Protein AF-A0A9P0GLI8-F1 (afdb_monomer_lite)

pLDDT: mean 77.98, std 15.15, range [47.25, 97.62]

Foldseek 3Di:
DPDPVNVVVVVVVVVVVVPPDDPDPQPQQPPLQWDDPFQFWIFGWDDDPNGIDTDDDIDGHPPQWTADSPDSDGTDHPCPPCPPPPPPD

Radius of gyration: 24.69 Å; chains: 1; bounding box: 42×48×77 Å

Structure (mmCIF, N/CA/C/O backbone):
data_AF-A0A9P0GLI8-F1
#
_entry.id   AF-A0A9P0GLI8-F1
#
loop_
_atom_site.group_PDB
_atom_site.id
_atom_site.type_symbol
_atom_site.label_atom_id
_atom_site.label_alt_id
_atom_site.label_comp_id
_atom_site.label_asym_id
_atom_site.label_entity_id
_atom_site.label_seq_id
_atom_site.pdbx_PDB_ins_code
_atom_site.Cartn_x
_atom_site.Cartn_y
_atom_site.Cartn_z
_atom_site.occupancy
_atom_site.B_iso_or_equiv
_atom_site.auth_seq_id
_atom_site.auth_comp_id
_atom_site.auth_asym_id
_atom_site.auth_atom_id
_atom_site.pdbx_PDB_model_num
ATOM 1 N N . MET A 1 1 ? -11.425 -28.433 49.516 1.00 56.78 1 MET A N 1
ATOM 2 C CA . MET A 1 1 ? -12.424 -27.342 49.569 1.00 56.78 1 MET A CA 1
ATOM 3 C C . MET A 1 1 ? -11.858 -26.143 48.831 1.00 56.78 1 MET A C 1
ATOM 5 O O . MET A 1 1 ? -11.030 -25.436 49.391 1.00 56.78 1 MET A O 1
ATOM 9 N N . VAL A 1 2 ? -12.219 -25.956 47.559 1.00 55.12 2 VAL A N 1
ATOM 10 C CA . VAL A 1 2 ? -11.863 -24.722 46.841 1.00 55.12 2 VAL A CA 1
ATOM 11 C C . VAL A 1 2 ? -12.768 -23.623 47.383 1.00 55.12 2 VAL A C 1
ATOM 13 O O . VAL A 1 2 ? -13.985 -23.775 47.426 1.00 55.12 2 VAL A O 1
ATOM 16 N N . ASN A 1 3 ? -12.149 -22.571 47.902 1.00 67.81 3 ASN A N 1
ATOM 17 C CA . ASN A 1 3 ? -12.828 -21.510 48.626 1.00 67.81 3 ASN A CA 1
ATOM 18 C C . ASN A 1 3 ? -13.673 -20.694 47.633 1.00 67.81 3 ASN A C 1
ATOM 20 O O . ASN A 1 3 ? -13.142 -20.232 46.626 1.00 67.81 3 ASN A O 1
ATOM 24 N N . GLU A 1 4 ? -14.966 -20.501 47.898 1.00 70.38 4 GLU A N 1
ATOM 25 C CA . GLU A 1 4 ? -15.919 -19.876 46.959 1.00 70.38 4 GLU A CA 1
ATOM 26 C C . GLU A 1 4 ? -15.465 -18.474 46.493 1.00 70.38 4 GLU A C 1
ATOM 28 O O . GLU A 1 4 ? -15.750 -18.033 45.379 1.00 70.38 4 GLU A O 1
ATOM 33 N N . LYS A 1 5 ? -14.680 -17.790 47.336 1.00 66.06 5 LYS A N 1
ATOM 34 C CA . LYS A 1 5 ? -14.045 -16.501 47.032 1.00 66.06 5 LYS A CA 1
ATOM 35 C C . LYS A 1 5 ? -12.938 -16.610 45.978 1.00 66.06 5 LYS A C 1
ATOM 37 O O . LYS A 1 5 ? -12.821 -15.732 45.132 1.00 66.06 5 LYS A O 1
ATOM 42 N N . VAL A 1 6 ? -12.158 -17.691 46.001 1.00 72.75 6 VAL A N 1
ATOM 43 C CA . VAL A 1 6 ? -11.060 -17.939 45.052 1.00 72.75 6 VAL A CA 1
ATOM 44 C C . VAL A 1 6 ? -11.627 -18.222 43.663 1.00 72.75 6 VAL A C 1
ATOM 46 O O . VAL A 1 6 ? -11.130 -17.681 42.681 1.00 72.75 6 VAL A O 1
ATOM 49 N N . THR A 1 7 ? -12.732 -18.967 43.576 1.00 71.56 7 THR A N 1
ATOM 50 C CA . THR A 1 7 ? -13.404 -19.265 42.302 1.00 71.56 7 THR A CA 1
ATOM 51 C C . THR A 1 7 ? -13.905 -17.999 41.602 1.00 71.56 7 THR A C 1
ATOM 53 O O . THR A 1 7 ? -13.736 -17.849 40.393 1.00 71.56 7 THR A O 1
ATOM 56 N N . LYS A 1 8 ? -14.470 -17.049 42.361 1.00 72.88 8 LYS A N 1
ATOM 57 C CA . LYS A 1 8 ? -14.947 -15.764 41.821 1.00 72.88 8 LYS A CA 1
ATOM 58 C C . LYS A 1 8 ? -13.794 -14.887 41.324 1.00 72.88 8 LYS A C 1
ATOM 60 O O . LYS A 1 8 ? -13.906 -14.295 40.257 1.00 72.88 8 LYS A O 1
ATOM 65 N N . ILE A 1 9 ? -12.671 -14.858 42.045 1.00 76.25 9 ILE A N 1
ATOM 66 C CA . ILE A 1 9 ? -11.473 -14.100 41.642 1.00 76.25 9 ILE A CA 1
ATOM 67 C C . ILE A 1 9 ? -10.885 -14.648 40.334 1.00 76.25 9 ILE A C 1
ATOM 69 O O . ILE A 1 9 ? -10.560 -13.875 39.435 1.00 76.25 9 ILE A O 1
ATOM 73 N N . VAL A 1 10 ? -10.799 -15.974 40.196 1.00 76.06 10 VAL A N 1
ATOM 74 C CA . VAL A 1 10 ? -10.262 -16.625 38.988 1.00 76.06 10 VAL A CA 1
ATOM 75 C C . VAL A 1 10 ? -11.132 -16.341 37.759 1.00 76.06 10 VAL A C 1
ATOM 77 O O . VAL A 1 10 ? -10.599 -16.066 36.685 1.00 76.06 10 VAL A O 1
ATOM 80 N N . LEU A 1 11 ? -12.460 -16.340 37.914 1.00 75.12 11 LEU A N 1
ATOM 81 C CA . LEU A 1 11 ? -13.391 -16.017 36.827 1.00 75.12 11 LEU A CA 1
ATOM 82 C C . LEU A 1 11 ? -13.284 -14.559 36.368 1.00 75.12 11 LEU A C 1
ATOM 84 O O . LEU A 1 11 ? -13.272 -14.304 35.165 1.00 75.12 11 LEU A O 1
ATOM 88 N N . VAL A 1 12 ? -13.164 -13.615 37.306 1.00 76.94 12 VAL A N 1
ATOM 89 C CA . VAL A 1 12 ? -12.994 -12.188 36.982 1.00 76.94 12 VAL A CA 1
ATOM 90 C C . VAL A 1 12 ? -11.677 -11.958 36.241 1.00 76.94 12 VAL A C 1
ATOM 92 O O . VAL A 1 12 ? -11.665 -11.271 35.223 1.00 76.94 12 VAL A O 1
ATOM 95 N N . LEU A 1 13 ? -10.585 -12.586 36.687 1.00 70.81 13 LEU A N 1
ATOM 96 C CA . LEU A 1 13 ? -9.290 -12.494 36.007 1.00 70.81 13 LEU A CA 1
ATOM 97 C C . LEU A 1 13 ? -9.334 -13.089 34.591 1.00 70.81 13 LEU A C 1
ATOM 99 O O . LEU A 1 13 ? -8.813 -12.470 33.667 1.00 70.81 13 LEU A O 1
ATOM 103 N N . CYS A 1 14 ? -10.002 -14.230 34.388 1.00 66.62 14 CYS A N 1
ATOM 104 C CA . CYS A 1 14 ? -10.166 -14.812 33.049 1.00 66.62 14 CYS A CA 1
ATOM 105 C C . CYS A 1 14 ? -10.949 -13.891 32.103 1.00 66.62 14 CYS A C 1
ATOM 107 O O . CYS A 1 14 ? -10.585 -13.764 30.936 1.00 66.62 14 CYS A O 1
ATOM 109 N N . PHE A 1 15 ? -11.991 -13.216 32.597 1.00 65.69 15 PHE A N 1
ATOM 110 C CA . PHE A 1 15 ? -12.764 -12.265 31.795 1.00 65.69 15 PHE A CA 1
ATOM 111 C C . PHE A 1 15 ? -11.937 -11.047 31.367 1.00 65.69 15 PHE A C 1
ATOM 113 O O . PHE A 1 15 ? -12.066 -10.593 30.234 1.00 65.69 15 PHE A O 1
ATOM 120 N N . VAL A 1 16 ? -11.059 -10.543 32.239 1.00 67.50 16 VAL A N 1
ATOM 121 C CA . VAL A 1 16 ? -10.189 -9.395 31.930 1.00 67.50 16 VAL A CA 1
ATOM 122 C C . VAL A 1 16 ? -9.155 -9.748 30.856 1.00 67.50 16 VAL A C 1
ATOM 124 O O . VAL A 1 16 ? -8.955 -8.962 29.934 1.00 67.50 16 VAL A O 1
ATOM 127 N N . VAL A 1 17 ? -8.550 -10.941 30.916 1.00 63.97 17 VAL A N 1
ATOM 128 C CA . VAL A 1 17 ? -7.545 -11.390 29.929 1.00 63.97 17 VAL A CA 1
ATOM 129 C C . VAL A 1 17 ? -8.158 -11.617 28.541 1.00 63.97 17 VAL A C 1
ATOM 131 O O . VAL A 1 17 ? -7.500 -11.381 27.532 1.00 63.97 17 VAL A O 1
ATOM 134 N N . LEU A 1 18 ? -9.429 -12.027 28.466 1.00 62.66 18 LEU A N 1
ATOM 135 C CA . LEU A 1 18 ? -10.136 -12.193 27.189 1.00 62.66 18 LEU A CA 1
ATOM 136 C C . LEU A 1 18 ? -10.571 -10.859 26.557 1.00 62.66 18 LEU A C 1
ATOM 138 O O . LEU A 1 18 ? -10.795 -10.809 25.350 1.00 62.66 18 LEU A O 1
ATOM 142 N N . PHE A 1 19 ? -10.688 -9.789 27.348 1.00 60.84 19 PHE A N 1
ATOM 143 C CA . PHE A 1 19 ? -11.149 -8.474 26.886 1.00 60.84 19 PHE A CA 1
ATOM 144 C C . PHE A 1 19 ? -10.028 -7.497 26.522 1.00 60.84 19 PHE A C 1
ATOM 146 O O . PHE A 1 19 ? -10.309 -6.463 25.913 1.00 60.84 19 PHE A O 1
ATOM 153 N N . THR A 1 20 ? -8.767 -7.793 26.849 1.00 61.16 20 THR A N 1
ATOM 154 C CA . THR A 1 20 ? -7.625 -7.024 26.334 1.00 61.16 20 THR A CA 1
ATOM 155 C C . THR A 1 20 ? -7.445 -7.349 24.856 1.00 61.16 20 THR A C 1
ATOM 157 O O . THR A 1 20 ? -6.746 -8.286 24.476 1.00 61.16 20 THR A O 1
ATOM 160 N N . GLY A 1 21 ? -8.202 -6.602 24.056 1.00 57.03 21 GLY A N 1
ATOM 161 C CA . GLY A 1 21 ? -8.423 -6.793 22.639 1.00 57.03 21 GLY A CA 1
ATOM 162 C C . GLY A 1 21 ? -7.154 -6.840 21.803 1.00 57.03 21 GLY A C 1
ATOM 163 O O . GLY A 1 21 ? -6.114 -6.263 22.120 1.00 57.03 21 GLY A O 1
ATOM 164 N N . SER A 1 22 ? -7.296 -7.531 20.679 1.00 58.72 22 SER A N 1
ATOM 165 C CA . SER A 1 22 ? -6.393 -7.470 19.545 1.00 58.72 22 SER A CA 1
ATOM 166 C C . SER A 1 22 ? -6.145 -6.010 19.164 1.00 58.72 22 SER A C 1
ATOM 168 O O . SER A 1 22 ? -7.010 -5.371 18.562 1.00 58.72 22 SER A O 1
ATOM 170 N N . ASN A 1 23 ? -4.963 -5.489 19.492 1.00 55.78 23 ASN A N 1
ATOM 171 C CA . ASN A 1 23 ? -4.440 -4.279 18.873 1.00 55.78 23 ASN A CA 1
ATOM 172 C C . ASN A 1 23 ? -4.198 -4.609 17.396 1.00 55.78 23 ASN A C 1
ATOM 174 O O . ASN A 1 23 ? -3.122 -5.076 17.023 1.00 55.78 23 ASN A O 1
ATOM 178 N N . GLY A 1 24 ? -5.234 -4.463 16.564 1.00 54.78 24 GLY A N 1
ATOM 179 C CA . GLY A 1 24 ? -5.065 -4.457 15.119 1.00 54.78 24 GLY A CA 1
ATOM 180 C C . GLY A 1 24 ? -4.046 -3.374 14.796 1.00 54.78 24 GLY A C 1
ATOM 181 O O . GLY A 1 24 ? -4.186 -2.249 15.268 1.00 54.78 24 GLY A O 1
ATOM 182 N N . MET A 1 25 ? -2.983 -3.738 14.083 1.00 53.06 25 MET A N 1
ATOM 183 C CA . MET A 1 25 ? -1.955 -2.791 13.676 1.00 53.06 25 MET A CA 1
ATOM 184 C C . MET A 1 25 ? -2.631 -1.707 12.833 1.00 53.06 25 MET A C 1
ATOM 186 O O . MET A 1 25 ? -3.053 -1.963 11.707 1.00 53.06 25 MET A O 1
ATOM 190 N N . GLU A 1 26 ? -2.807 -0.521 13.415 1.00 56.06 26 GLU A N 1
ATOM 191 C CA . GLU A 1 26 ? -3.385 0.633 12.736 1.00 56.06 26 GLU A CA 1
ATOM 192 C C . GLU A 1 26 ? -2.314 1.191 11.796 1.00 56.06 26 GLU A C 1
ATOM 194 O O . GLU A 1 26 ? -1.552 2.092 12.140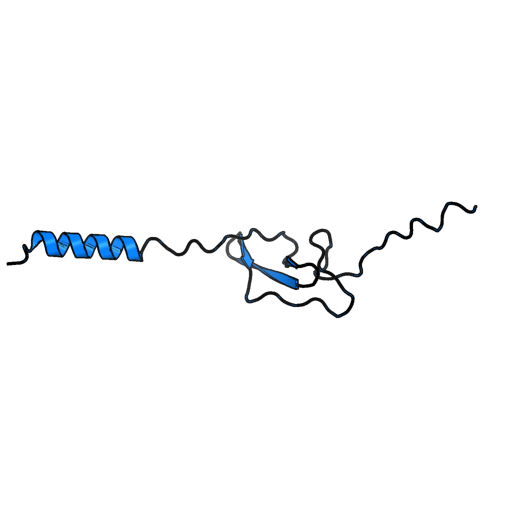 1.00 56.06 26 GLU A O 1
ATOM 199 N N . ILE A 1 27 ? -2.186 0.576 10.620 1.00 61.91 27 ILE A N 1
ATOM 200 C CA . ILE A 1 27 ? -1.373 1.124 9.540 1.00 61.91 27 ILE A CA 1
ATOM 201 C C . ILE A 1 27 ? -2.180 2.283 8.961 1.00 61.91 27 ILE A C 1
ATOM 203 O O . ILE A 1 27 ? -3.172 2.074 8.265 1.00 61.91 27 ILE A O 1
ATOM 207 N N . SER A 1 28 ? -1.776 3.506 9.305 1.00 64.31 28 SER A N 1
ATOM 208 C CA . SER A 1 28 ? -2.334 4.721 8.720 1.00 64.31 28 SER A CA 1
ATOM 209 C C . SER A 1 28 ? -1.976 4.746 7.239 1.00 64.31 28 SER A C 1
ATOM 211 O O . SER A 1 28 ? -0.858 5.110 6.882 1.00 64.31 28 SER A O 1
ATOM 213 N N . CYS A 1 29 ? -2.901 4.341 6.371 1.00 72.44 29 CYS A N 1
ATOM 214 C CA . CYS A 1 29 ? -2.701 4.532 4.940 1.00 72.44 29 CYS A CA 1
ATOM 215 C C . CYS A 1 29 ? -2.699 6.023 4.592 1.00 72.44 29 CYS A C 1
ATOM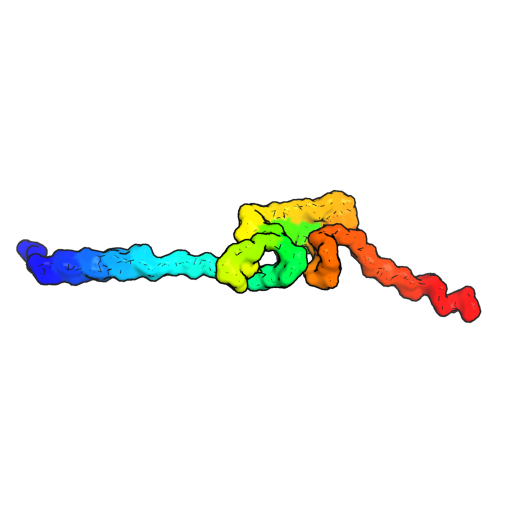 217 O O . CYS A 1 29 ? -3.332 6.831 5.280 1.00 72.44 29 CYS A O 1
ATOM 219 N N . SER A 1 30 ? -2.028 6.372 3.494 1.00 68.25 30 SER A N 1
ATOM 220 C CA . SER A 1 30 ? -2.185 7.695 2.892 1.00 68.25 30 SER A CA 1
ATOM 221 C C . SER A 1 30 ? -3.614 7.860 2.365 1.00 68.25 30 SER A C 1
ATOM 223 O O . SER A 1 30 ? -4.285 6.896 1.988 1.00 68.25 30 SER A O 1
ATOM 225 N N . ASP A 1 31 ? -4.046 9.109 2.264 1.00 77.88 31 ASP A N 1
ATOM 226 C CA . ASP A 1 31 ? -5.236 9.585 1.544 1.00 77.88 31 ASP A CA 1
ATOM 227 C C . ASP A 1 31 ? -5.370 9.096 0.086 1.00 77.88 31 ASP A C 1
ATOM 229 O O . ASP A 1 31 ? -6.436 9.207 -0.514 1.00 77.88 31 ASP A O 1
ATOM 233 N N . LYS A 1 32 ? -4.311 8.502 -0.466 1.00 84.38 32 LYS A N 1
ATOM 234 C CA . LYS A 1 32 ? -4.237 7.905 -1.804 1.00 84.38 32 LYS A CA 1
ATOM 235 C C . LYS A 1 32 ? -5.014 6.596 -1.958 1.00 84.38 32 LYS A C 1
ATOM 237 O O . LYS A 1 32 ? -5.255 6.162 -3.078 1.00 84.38 32 LYS A O 1
ATOM 242 N N . GLY A 1 33 ? -5.400 5.949 -0.856 1.00 88.38 33 GLY A N 1
ATOM 243 C CA . GLY A 1 33 ? -6.169 4.698 -0.901 1.00 88.38 33 GLY A CA 1
ATOM 244 C C . GLY A 1 33 ? -5.332 3.431 -1.116 1.00 88.38 33 GLY A C 1
ATOM 245 O O . GLY A 1 33 ? -5.901 2.353 -1.287 1.00 88.38 33 GLY A O 1
ATOM 246 N N . PHE A 1 34 ? -4.004 3.522 -1.045 1.00 91.56 34 PHE A N 1
ATOM 247 C CA . PHE A 1 34 ? -3.094 2.376 -1.045 1.00 91.56 34 PHE A CA 1
ATOM 248 C C . PHE A 1 34 ? -1.825 2.666 -0.228 1.00 91.56 34 PHE A C 1
ATOM 250 O O . PHE A 1 34 ? -1.563 3.814 0.137 1.00 91.56 34 PHE A O 1
ATOM 257 N N . ILE A 1 35 ? -1.061 1.615 0.076 1.00 92.00 35 ILE A N 1
ATOM 258 C CA . ILE A 1 35 ? 0.286 1.703 0.660 1.00 92.00 35 ILE A CA 1
ATOM 259 C C . ILE A 1 35 ? 1.157 0.553 0.153 1.00 92.00 35 ILE A C 1
ATOM 261 O O . ILE A 1 35 ? 0.692 -0.591 0.061 1.00 92.00 35 ILE A O 1
ATOM 265 N N . CYS A 1 36 ? 2.417 0.827 -0.157 1.00 92.81 36 CYS A N 1
ATOM 266 C CA . CYS A 1 36 ? 3.369 -0.190 -0.568 1.00 92.81 36 CYS A CA 1
ATOM 267 C C . CYS A 1 36 ? 3.725 -1.124 0.591 1.00 92.81 36 CYS A C 1
ATOM 269 O O . CYS A 1 36 ? 4.041 -0.714 1.705 1.00 92.81 36 CYS A O 1
ATOM 271 N N . PHE A 1 37 ? 3.678 -2.425 0.313 1.00 93.00 37 PHE A N 1
ATOM 272 C CA . PHE A 1 37 ? 4.164 -3.471 1.210 1.00 93.00 37 PHE A CA 1
ATOM 273 C C . PHE A 1 37 ? 5.574 -3.924 0.813 1.00 93.00 37 PHE A C 1
ATOM 275 O O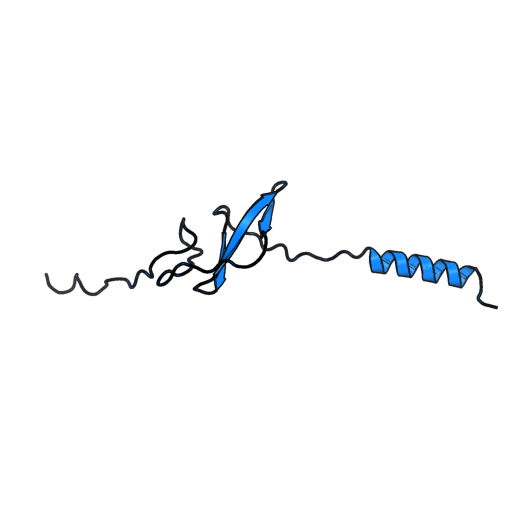 . PHE A 1 37 ? 6.414 -4.182 1.671 1.00 93.00 37 PHE A O 1
ATOM 282 N N . THR A 1 38 ? 5.827 -4.015 -0.493 1.00 94.94 38 THR A N 1
ATOM 283 C CA . THR A 1 38 ? 7.138 -4.278 -1.110 1.00 94.94 38 THR A CA 1
ATOM 284 C C . THR A 1 38 ? 7.202 -3.553 -2.457 1.00 94.94 38 THR A C 1
ATOM 286 O O . THR A 1 38 ? 6.164 -3.113 -2.945 1.00 94.94 38 THR A O 1
ATOM 289 N N . ASP A 1 39 ? 8.360 -3.534 -3.121 1.00 95.00 39 ASP A N 1
ATOM 290 C CA . ASP A 1 39 ? 8.524 -2.975 -4.475 1.00 95.00 39 ASP A CA 1
ATOM 291 C C . ASP A 1 39 ? 7.508 -3.489 -5.506 1.00 95.00 39 ASP A C 1
ATOM 293 O O . ASP A 1 39 ? 7.265 -2.815 -6.496 1.00 95.00 39 ASP A O 1
ATOM 297 N N . THR A 1 40 ? 6.922 -4.674 -5.320 1.00 96.50 40 THR A N 1
ATOM 298 C CA . THR A 1 40 ? 5.954 -5.251 -6.269 1.00 96.50 40 THR A CA 1
ATOM 299 C C . THR A 1 40 ? 4.600 -5.537 -5.642 1.00 96.50 40 THR A C 1
ATOM 301 O O . THR A 1 40 ? 3.764 -6.157 -6.289 1.00 96.50 40 THR A O 1
ATOM 304 N N . LYS A 1 41 ? 4.359 -5.132 -4.389 1.00 96.75 41 LYS A N 1
ATOM 305 C CA . LYS A 1 41 ? 3.096 -5.425 -3.698 1.00 96.75 41 LYS A CA 1
ATOM 306 C C . LYS A 1 41 ? 2.586 -4.240 -2.916 1.00 96.75 41 LYS A C 1
ATOM 308 O O . LYS A 1 41 ? 3.362 -3.580 -2.230 1.00 96.75 41 LYS A O 1
ATOM 313 N N . PHE A 1 42 ? 1.274 -4.073 -2.902 1.00 94.62 42 PHE A N 1
ATOM 314 C CA . PHE A 1 42 ? 0.599 -3.001 -2.182 1.00 94.62 42 PHE A CA 1
ATOM 315 C C . PHE A 1 42 ? -0.627 -3.517 -1.434 1.00 94.62 42 PHE A C 1
ATOM 317 O O . PHE A 1 42 ? -1.221 -4.538 -1.786 1.00 94.62 42 PHE A O 1
ATOM 324 N N . TYR A 1 43 ? -1.015 -2.806 -0.385 1.00 93.56 43 TYR A N 1
ATOM 325 C CA . TYR A 1 43 ? -2.320 -2.955 0.241 1.00 93.56 43 TYR A CA 1
ATOM 326 C C . TYR A 1 43 ? -3.273 -1.906 -0.300 1.00 93.56 43 TYR A C 1
ATOM 328 O O . TYR A 1 43 ? -2.886 -0.758 -0.502 1.00 93.56 43 TYR A O 1
ATOM 336 N N . GLN A 1 44 ? -4.537 -2.291 -0.454 1.00 91.31 44 GLN A N 1
ATOM 337 C CA . GLN A 1 44 ? -5.601 -1.345 -0.745 1.00 91.31 44 GLN A CA 1
ATOM 338 C C . GLN A 1 44 ? -6.261 -0.893 0.550 1.00 91.31 44 GLN A C 1
ATOM 340 O O . GLN A 1 44 ? -6.508 -1.694 1.459 1.00 91.31 44 GLN A O 1
ATOM 345 N N . CYS A 1 45 ? -6.541 0.398 0.621 1.00 88.56 45 CYS A N 1
ATOM 346 C CA . CYS A 1 45 ? -7.054 1.044 1.807 1.00 88.56 45 CYS A CA 1
ATOM 347 C C . CYS A 1 45 ? -8.439 1.613 1.549 1.00 88.56 45 CYS A C 1
ATOM 349 O O . CYS A 1 45 ? -8.723 2.169 0.491 1.00 88.56 45 CYS A O 1
ATOM 351 N N . VAL A 1 46 ? -9.305 1.500 2.551 1.00 86.94 46 VAL A N 1
ATOM 352 C CA . VAL A 1 46 ? -10.638 2.098 2.521 1.00 86.94 46 VAL A CA 1
ATOM 353 C C . VAL A 1 46 ? -10.828 3.020 3.702 1.00 86.94 46 VAL A C 1
ATOM 355 O O . VAL A 1 46 ? -10.350 2.761 4.807 1.00 86.94 46 VAL A O 1
ATOM 358 N N . HIS A 1 47 ? -11.559 4.098 3.458 1.00 85.81 47 HIS A N 1
ATOM 359 C CA . HIS A 1 47 ? -11.961 5.013 4.504 1.00 85.81 47 HIS A CA 1
ATOM 360 C C . HIS A 1 47 ? -13.178 4.444 5.246 1.00 85.81 47 HIS A C 1
ATOM 362 O O . HIS A 1 47 ? -14.248 4.268 4.662 1.00 85.81 47 HIS A O 1
ATOM 368 N N . ASN A 1 48 ? -13.016 4.152 6.535 1.00 82.50 48 ASN A N 1
ATOM 369 C CA . ASN A 1 48 ? -14.064 3.643 7.409 1.00 82.50 48 ASN A CA 1
ATOM 370 C C . ASN A 1 48 ? -14.073 4.436 8.724 1.00 82.50 48 ASN A C 1
ATOM 372 O O . ASN A 1 48 ? -13.089 4.443 9.461 1.00 82.50 48 ASN A O 1
ATOM 376 N N . ASN A 1 49 ? -15.189 5.109 9.020 1.00 84.44 49 ASN A N 1
ATOM 377 C CA . ASN A 1 49 ? -15.394 5.883 10.252 1.00 84.44 49 ASN A CA 1
ATOM 378 C C . ASN A 1 49 ? -14.27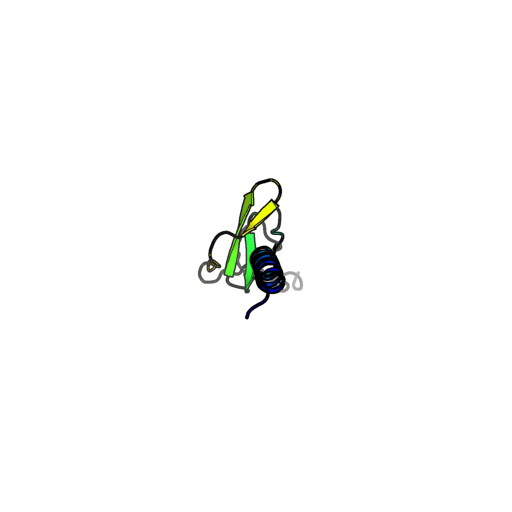6 6.900 10.573 1.00 84.44 49 ASN A C 1
ATOM 380 O O . ASN A 1 49 ? -13.858 7.021 11.723 1.00 84.44 49 ASN A O 1
ATOM 384 N N . GLY A 1 50 ? -13.783 7.636 9.570 1.00 81.75 50 GLY A N 1
ATOM 385 C CA . GLY A 1 50 ? -12.749 8.662 9.775 1.00 81.75 50 GLY A CA 1
ATOM 386 C C . GLY A 1 50 ? -11.313 8.128 9.789 1.00 81.75 50 GLY A C 1
ATOM 387 O O . GLY A 1 50 ? -10.388 8.893 10.048 1.00 81.75 50 GLY A O 1
ATOM 388 N N . LYS A 1 51 ? -11.118 6.826 9.551 1.00 81.88 51 LYS A N 1
ATOM 389 C CA . LYS A 1 51 ? -9.810 6.162 9.538 1.00 81.88 51 LYS A CA 1
ATOM 390 C C . LYS A 1 51 ? -9.596 5.429 8.222 1.00 81.88 51 LYS A C 1
ATOM 392 O O . LYS A 1 51 ? -10.548 4.906 7.645 1.00 81.88 51 LYS A O 1
ATOM 397 N N . TYR A 1 52 ? -8.349 5.353 7.768 1.00 83.25 52 TYR A N 1
ATOM 398 C CA . TYR A 1 52 ? -7.982 4.473 6.663 1.00 83.25 52 TYR A CA 1
ATOM 399 C C . TYR A 1 52 ? -7.574 3.110 7.206 1.00 83.25 52 TYR A C 1
ATOM 401 O O . TYR A 1 52 ? -6.717 3.018 8.081 1.00 83.25 52 TYR A O 1
ATOM 409 N N . ILE A 1 53 ? -8.204 2.059 6.690 1.00 85.38 53 ILE A N 1
ATOM 410 C CA . ILE A 1 53 ? -7.921 0.675 7.069 1.00 85.38 53 ILE A CA 1
ATOM 411 C C . ILE A 1 53 ? -7.533 -0.140 5.841 1.00 85.38 53 ILE A C 1
ATOM 413 O O . ILE A 1 53 ? -8.073 0.066 4.754 1.00 85.38 53 ILE A O 1
ATOM 417 N N . ILE A 1 54 ? -6.625 -1.092 6.029 1.00 89.00 54 ILE A N 1
ATOM 418 C CA . ILE A 1 54 ? -6.236 -2.056 4.999 1.00 89.00 54 ILE A CA 1
ATOM 419 C C . ILE A 1 54 ? -7.343 -3.098 4.822 1.00 89.00 54 ILE A C 1
ATOM 421 O O . ILE A 1 54 ? -7.840 -3.661 5.802 1.00 89.00 54 ILE A O 1
ATOM 425 N N . LEU A 1 55 ? -7.687 -3.402 3.570 1.00 80.56 55 LEU A N 1
ATOM 426 C CA . LEU A 1 55 ? -8.549 -4.531 3.230 1.00 80.56 55 LEU A CA 1
ATOM 427 C C . LEU A 1 55 ? -7.744 -5.703 2.673 1.00 80.56 55 LEU A C 1
ATOM 429 O O . LEU A 1 55 ? -7.033 -5.583 1.679 1.00 80.56 55 LEU A O 1
ATOM 433 N N . GLY A 1 56 ? -7.956 -6.881 3.258 1.00 86.50 56 GLY A N 1
ATOM 434 C CA . GLY A 1 56 ? -7.510 -8.140 2.672 1.00 86.50 56 GLY A CA 1
ATOM 435 C C . GLY A 1 56 ? -5.994 -8.353 2.701 1.00 86.50 56 GLY A C 1
ATOM 436 O O . GLY A 1 56 ? -5.315 -8.016 3.668 1.00 86.50 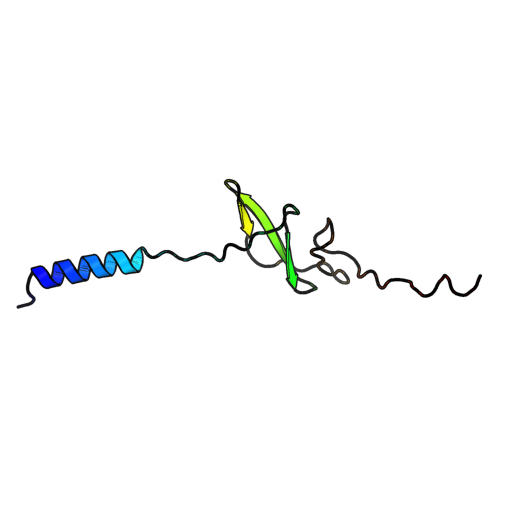56 GLY A O 1
ATOM 437 N N . ARG A 1 57 ? -5.487 -9.026 1.663 1.00 92.69 57 ARG A N 1
ATOM 438 C CA . ARG A 1 57 ? -4.071 -9.400 1.500 1.00 92.69 57 ARG A CA 1
ATOM 439 C C . ARG A 1 57 ? -3.375 -8.433 0.530 1.00 92.69 57 ARG A C 1
ATOM 441 O O . ARG A 1 57 ? -4.079 -7.812 -0.265 1.00 92.69 57 ARG A O 1
ATOM 448 N N . PRO A 1 58 ? -2.029 -8.343 0.541 1.00 94.56 58 PRO A N 1
ATOM 449 C CA . PRO A 1 58 ? -1.308 -7.571 -0.465 1.00 94.56 58 PRO A CA 1
ATOM 450 C C . PRO A 1 58 ? -1.659 -8.036 -1.881 1.00 94.56 58 PRO A C 1
ATOM 452 O O . PRO A 1 58 ? -1.719 -9.243 -2.137 1.00 94.56 58 PRO A O 1
ATOM 455 N N . GLN A 1 59 ? -1.853 -7.081 -2.781 1.00 95.75 59 GLN A N 1
ATOM 456 C CA . GLN A 1 59 ? -2.013 -7.290 -4.216 1.00 95.75 59 GLN A CA 1
ATOM 457 C C . GLN A 1 59 ? -0.654 -7.124 -4.905 1.00 95.75 59 GLN A C 1
ATOM 459 O O . GLN A 1 59 ? 0.184 -6.360 -4.431 1.00 95.75 59 GLN A O 1
ATOM 464 N N . GLU A 1 60 ? -0.420 -7.865 -5.988 1.00 97.62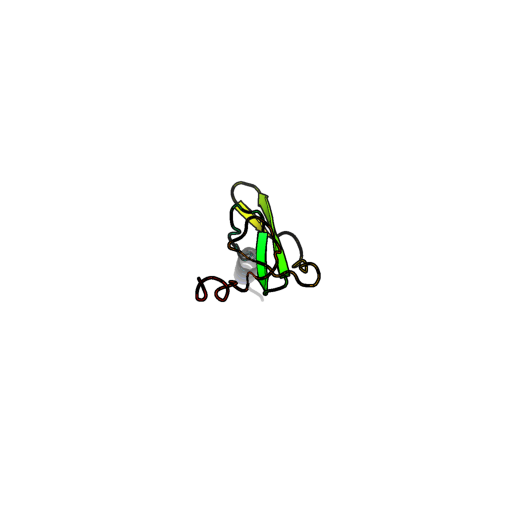 60 GLU A N 1
ATOM 465 C CA . GLU A 1 60 ? 0.798 -7.748 -6.802 1.00 97.62 60 GLU A CA 1
ATOM 466 C C . GLU A 1 60 ? 0.626 -6.653 -7.855 1.00 97.62 60 GLU A C 1
ATOM 468 O O . GLU A 1 60 ? -0.432 -6.539 -8.479 1.00 97.62 60 GLU A O 1
ATOM 473 N N . CYS A 1 61 ? 1.691 -5.899 -8.102 1.00 97.19 61 CYS A N 1
ATOM 474 C CA . CYS A 1 61 ? 1.781 -5.024 -9.253 1.00 97.19 61 CYS A CA 1
ATOM 475 C C . CYS A 1 61 ? 1.832 -5.835 -10.559 1.00 97.19 61 CYS A C 1
ATOM 477 O O . CYS A 1 61 ? 2.374 -6.947 -10.585 1.00 97.19 61 CYS A O 1
ATOM 479 N N . PRO A 1 62 ? 1.305 -5.285 -11.668 1.00 97.12 62 PRO A N 1
ATOM 480 C CA . PRO A 1 62 ? 1.495 -5.862 -12.993 1.00 97.12 62 PRO A CA 1
ATOM 481 C C . PRO A 1 62 ? 2.979 -6.035 -13.344 1.00 97.12 62 PRO A C 1
ATOM 483 O O . PRO A 1 62 ? 3.846 -5.324 -12.837 1.00 97.12 62 PRO A O 1
ATOM 486 N N . TYR A 1 63 ? 3.272 -6.975 -14.245 1.00 94.88 63 TYR A N 1
ATOM 487 C CA . TYR A 1 63 ? 4.646 -7.270 -14.651 1.00 94.88 63 TYR A CA 1
ATOM 488 C C . TYR A 1 63 ? 5.371 -6.019 -15.170 1.00 94.88 63 TYR A C 1
ATOM 490 O O . TYR A 1 63 ? 4.871 -5.336 -16.059 1.00 94.88 63 TYR A O 1
ATOM 498 N N . GLY A 1 64 ? 6.565 -5.758 -14.629 1.00 93.12 64 GLY A N 1
ATOM 499 C CA . GLY A 1 64 ? 7.399 -4.610 -15.000 1.00 93.12 64 GLY A CA 1
ATOM 500 C C . GLY A 1 64 ? 7.056 -3.303 -14.278 1.00 93.12 64 GLY A C 1
ATOM 501 O O . GLY A 1 64 ? 7.812 -2.343 -14.410 1.00 93.12 64 GLY A O 1
ATOM 502 N N . LEU A 1 65 ? 5.974 -3.272 -13.494 1.00 96.31 65 LEU A N 1
ATOM 503 C CA . LEU A 1 65 ? 5.606 -2.129 -12.662 1.00 96.31 65 LEU A CA 1
ATOM 504 C C . LEU A 1 65 ? 6.036 -2.341 -11.212 1.00 96.31 65 LEU A C 1
ATOM 506 O O . LEU A 1 65 ? 6.172 -3.470 -10.733 1.00 96.31 65 LEU A O 1
ATOM 510 N N . PHE A 1 66 ? 6.220 -1.231 -10.513 1.00 96.19 66 PHE A N 1
ATOM 511 C CA . PHE A 1 66 ? 6.664 -1.188 -9.132 1.00 96.19 66 PHE A CA 1
ATOM 512 C C . PHE A 1 66 ? 5.745 -0.302 -8.309 1.00 96.19 66 PHE A C 1
ATOM 514 O O . PHE A 1 66 ? 5.217 0.694 -8.800 1.00 96.19 66 PHE A O 1
ATOM 521 N N . CYS A 1 67 ? 5.560 -0.677 -7.051 1.00 94.88 67 CYS A N 1
ATOM 522 C CA . CYS A 1 67 ? 4.787 0.118 -6.122 1.00 94.88 67 CYS A CA 1
ATOM 523 C C . CYS A 1 67 ? 5.544 1.398 -5.767 1.00 94.88 67 CYS A C 1
ATOM 525 O O . CYS A 1 67 ? 6.730 1.337 -5.432 1.00 94.88 67 CYS A O 1
ATOM 527 N N . ASN A 1 68 ? 4.858 2.542 -5.810 1.00 92.00 68 ASN A N 1
ATOM 528 C CA . ASN A 1 68 ? 5.421 3.821 -5.395 1.00 92.00 68 ASN A CA 1
ATOM 529 C C . ASN A 1 68 ? 4.468 4.588 -4.464 1.00 92.00 68 ASN A C 1
ATOM 531 O O . ASN A 1 68 ? 3.474 5.159 -4.910 1.00 92.00 68 ASN A O 1
ATOM 535 N N . ASP A 1 69 ? 4.836 4.702 -3.184 1.00 89.06 69 ASP A N 1
ATOM 536 C CA . ASP A 1 69 ? 4.091 5.485 -2.184 1.00 89.06 69 ASP A CA 1
ATOM 537 C C . ASP A 1 69 ? 4.035 6.988 -2.512 1.00 89.06 69 ASP A C 1
ATOM 539 O O . ASP A 1 69 ? 3.175 7.715 -2.010 1.00 89.06 69 ASP A O 1
ATOM 543 N N . GLY A 1 70 ? 4.941 7.484 -3.358 1.00 87.94 70 GLY A N 1
ATOM 544 C CA . GLY A 1 70 ? 4.983 8.859 -3.849 1.00 87.94 70 GLY A CA 1
ATOM 545 C C . GLY A 1 70 ? 4.002 9.145 -4.987 1.00 87.94 70 GLY A C 1
ATOM 546 O O . GLY A 1 70 ? 3.579 10.293 -5.134 1.00 87.94 70 GLY A O 1
ATOM 547 N N . SER A 1 71 ? 3.559 8.124 -5.721 1.00 87.62 71 SER A N 1
ATOM 548 C CA . SER A 1 71 ? 2.707 8.275 -6.906 1.00 87.62 71 SER A CA 1
ATOM 549 C C . SER A 1 71 ? 1.228 8.485 -6.564 1.00 87.62 71 SER A C 1
ATOM 551 O O . SER A 1 71 ? 0.817 8.388 -5.406 1.00 87.62 71 SER A O 1
ATOM 553 N N . THR A 1 72 ? 0.419 8.828 -7.566 1.00 88.69 72 THR A N 1
ATOM 554 C CA . THR A 1 72 ? -1.052 8.846 -7.483 1.00 88.69 72 THR A CA 1
ATOM 555 C C . THR A 1 72 ? -1.674 7.494 -7.827 1.00 88.69 72 THR A C 1
ATOM 557 O O . THR A 1 72 ? -2.858 7.297 -7.562 1.00 88.69 72 THR A O 1
ATOM 560 N N . GLN A 1 73 ? -0.895 6.579 -8.407 1.00 92.12 73 GLN A N 1
ATOM 561 C CA . GLN A 1 73 ? -1.303 5.227 -8.779 1.00 92.12 73 GLN A CA 1
ATOM 562 C C . GLN A 1 73 ? -0.521 4.196 -7.971 1.00 92.12 73 GLN A C 1
ATOM 564 O O . GLN A 1 73 ? 0.609 4.453 -7.560 1.00 92.12 73 GLN A O 1
ATOM 569 N N . GLU A 1 74 ? -1.112 3.020 -7.767 1.00 93.12 74 GLU A N 1
ATOM 570 C CA . GLU A 1 74 ? -0.528 1.967 -6.935 1.00 93.12 74 GLU A CA 1
ATOM 571 C C . GLU A 1 74 ? 0.783 1.430 -7.506 1.00 93.12 74 GLU A C 1
ATOM 573 O O . GLU A 1 74 ? 1.704 1.132 -6.751 1.00 93.12 74 GLU A O 1
ATOM 578 N N . CYS A 1 75 ? 0.857 1.299 -8.832 1.00 95.44 75 CYS A N 1
ATOM 579 C CA . CYS A 1 75 ? 1.980 0.697 -9.537 1.00 95.44 75 CYS A CA 1
ATOM 580 C C . CYS A 1 75 ? 2.342 1.524 -10.770 1.00 95.44 75 CYS A C 1
ATOM 582 O O . CYS A 1 75 ? 1.480 1.819 -11.596 1.00 95.44 75 CYS A O 1
ATOM 584 N N . GLU A 1 76 ? 3.624 1.822 -10.937 1.00 95.06 76 GLU A N 1
ATOM 585 C CA . GLU A 1 76 ? 4.148 2.587 -12.067 1.00 95.06 76 GLU A CA 1
ATOM 586 C C . GLU A 1 76 ? 5.500 2.047 -12.545 1.00 95.06 76 GLU A C 1
ATOM 588 O O . GLU A 1 76 ? 6.137 1.216 -11.895 1.00 95.06 76 GLU A O 1
ATOM 593 N N . GLU A 1 77 ? 5.934 2.488 -13.722 1.00 93.94 77 GLU A N 1
ATOM 594 C CA . GLU A 1 77 ? 7.272 2.177 -14.216 1.00 93.94 77 GLU A CA 1
ATOM 595 C C . GLU A 1 77 ? 8.321 2.884 -13.350 1.00 93.94 77 GLU A C 1
ATOM 597 O O . GLU A 1 77 ? 8.126 4.021 -12.917 1.00 93.94 77 GLU A O 1
ATOM 602 N N . ARG A 1 78 ? 9.475 2.243 -13.122 1.00 84.56 78 ARG A N 1
ATOM 603 C CA . ARG A 1 78 ? 10.601 2.947 -12.502 1.00 84.56 78 ARG A CA 1
ATOM 604 C C . ARG A 1 78 ? 11.062 4.039 -13.460 1.00 84.56 78 ARG A C 1
ATOM 606 O O . ARG A 1 78 ? 11.586 3.737 -14.532 1.00 84.56 78 ARG A O 1
ATOM 613 N N . LEU A 1 79 ? 10.935 5.292 -13.031 1.00 72.06 79 LEU A N 1
ATOM 614 C CA . LEU A 1 79 ? 11.675 6.401 -13.615 1.00 72.06 79 LEU A CA 1
ATOM 615 C C . LEU A 1 79 ? 13.157 6.166 -13.311 1.00 72.06 79 LEU A C 1
ATOM 617 O O . LEU A 1 79 ? 13.698 6.638 -12.318 1.00 72.06 79 LEU A O 1
ATOM 621 N N . ILE A 1 80 ? 13.818 5.374 -14.150 1.00 68.69 80 ILE A N 1
ATOM 622 C CA . ILE A 1 80 ? 15.259 5.497 -14.314 1.00 68.69 80 ILE A CA 1
ATOM 623 C C . ILE A 1 80 ? 15.401 6.865 -14.966 1.00 68.69 80 ILE A C 1
ATOM 625 O O . ILE A 1 80 ? 15.096 7.014 -16.151 1.00 68.69 80 ILE A O 1
ATOM 629 N N . GLU A 1 81 ? 15.695 7.881 -14.154 1.00 55.59 81 GLU A N 1
ATOM 630 C CA . GLU A 1 81 ? 15.921 9.238 -14.629 1.00 55.59 81 GLU A CA 1
ATOM 631 C C . GLU A 1 81 ? 16.862 9.150 -15.828 1.00 55.59 81 GLU A C 1
ATOM 633 O O . GLU A 1 81 ? 17.990 8.664 -15.736 1.00 55.59 81 GLU A O 1
ATOM 638 N N . LYS A 1 82 ? 16.355 9.549 -16.995 1.00 53.53 82 LYS A N 1
ATOM 639 C CA . LYS A 1 82 ? 17.163 9.740 -18.191 1.00 53.53 82 LYS A CA 1
ATOM 640 C C . LYS A 1 82 ? 18.052 10.965 -17.954 1.00 53.53 82 LYS A C 1
ATOM 642 O O . LYS A 1 82 ? 17.823 12.014 -18.542 1.00 53.53 82 LYS A O 1
ATOM 647 N N . GLU A 1 83 ? 19.049 10.853 -17.082 1.00 56.81 83 GLU A N 1
ATOM 648 C CA . GLU A 1 83 ? 20.093 11.869 -16.887 1.00 56.81 83 GLU A CA 1
ATOM 649 C C . GLU A 1 83 ? 21.171 11.829 -17.996 1.00 56.81 83 GLU A C 1
ATOM 651 O O . GLU A 1 83 ? 22.224 12.444 -17.861 1.00 56.81 83 GLU A O 1
ATOM 656 N N . GLU A 1 84 ? 20.934 11.155 -19.130 1.00 58.00 84 GLU A N 1
ATOM 657 C CA . GLU A 1 84 ? 21.920 11.025 -20.222 1.00 58.00 84 GLU A CA 1
ATOM 658 C C . GLU A 1 84 ? 21.596 11.801 -21.516 1.00 58.00 84 GLU A C 1
ATOM 660 O O . GLU A 1 84 ? 22.260 11.594 -22.528 1.00 58.00 84 GLU A O 1
ATOM 665 N N . GLU A 1 85 ? 20.648 12.746 -21.524 1.00 57.59 85 GLU A N 1
ATOM 666 C CA . GLU A 1 85 ? 20.311 13.508 -22.749 1.00 57.59 85 GLU A CA 1
ATOM 667 C C . GLU A 1 85 ? 20.409 15.042 -22.619 1.00 57.59 85 GLU A C 1
ATOM 669 O O . GLU A 1 85 ? 19.695 15.767 -23.299 1.00 57.59 85 GLU A O 1
ATOM 674 N N . ASN A 1 86 ? 21.318 15.570 -21.784 1.00 54.81 86 ASN A N 1
ATOM 675 C CA . ASN A 1 86 ? 21.616 17.019 -21.765 1.00 54.81 86 ASN A CA 1
ATOM 676 C C . ASN A 1 86 ? 23.107 17.409 -21.693 1.00 54.81 86 ASN A C 1
ATOM 678 O O . ASN A 1 86 ? 23.414 18.582 -21.515 1.00 54.81 86 ASN A O 1
ATOM 682 N N . ASN A 1 87 ? 24.046 16.477 -21.895 1.00 56.50 87 ASN A N 1
ATOM 683 C CA . ASN A 1 87 ? 25.484 16.802 -21.963 1.00 56.50 87 ASN A CA 1
ATOM 684 C C . ASN A 1 87 ? 26.062 16.841 -23.392 1.00 56.50 87 ASN A C 1
ATOM 686 O O . ASN A 1 87 ? 27.278 16.840 -23.545 1.00 56.50 87 ASN A O 1
ATOM 690 N N . ASN A 1 88 ? 25.224 16.895 -24.436 1.00 50.97 88 ASN A N 1
ATOM 691 C CA . ASN A 1 88 ? 25.672 17.009 -25.833 1.00 50.97 88 ASN A CA 1
ATOM 692 C C . ASN A 1 88 ? 24.818 17.990 -26.664 1.00 50.97 88 ASN A C 1
ATOM 694 O O . ASN A 1 88 ? 24.385 17.648 -27.767 1.00 50.97 88 ASN A O 1
ATOM 698 N N . LEU A 1 89 ? 24.594 19.210 -26.167 1.00 47.25 89 LEU A N 1
ATOM 699 C CA . LEU A 1 89 ? 24.245 20.345 -27.032 1.00 47.25 89 LEU A CA 1
ATOM 700 C C . LEU A 1 89 ? 25.112 21.567 -26.731 1.00 47.25 89 LEU A C 1
ATOM 702 O O . LEU A 1 89 ? 25.221 21.929 -25.540 1.00 47.25 89 LEU A O 1
#

Sequence (89 aa):
MVNEKVTKIVLVLCFVVLFTGSNGMEISCSDKGFICFTDTKFYQCVHNNGKYIILGRPQECPYGLFCNDGSTQECEERLIEKEEENNNL

Organism: NCBI:txid3402493

Secondary structure (DSSP, 8-state):
---HHHHHHHHHHHHHHHHS----------TTSEEEEETTEEEEEEEETTEEEEEEEEEEPPTT-EE-TTSSSSEE------TTSSS--